Protein AF-A0A497GA91-F1 (afdb_monomer)

Foldseek 3Di:
DEDEEEEQPFQDCVRLVVLLCQLPPPVYDHAEYEYEFAPLVLSQVVSCVSCVVVVNNVHYYYYDYHADPDDGGDNDDRNRSCVNVDPDDPDD

Solvent-accessible surface area (backbone atoms only — not comparable to full-atom values): 5336 Å² total; per-residue (Å²): 86,84,43,69,50,78,41,62,39,31,71,60,66,62,52,53,49,51,51,49,47,42,69,68,36,89,69,42,43,56,67,33,38,37,13,30,61,24,52,9,65,59,27,28,50,50,53,48,51,51,31,46,78,70,73,41,70,85,44,51,68,42,60,55,54,32,68,54,100,69,82,80,50,62,90,60,73,48,75,50,56,65,68,77,76,58,88,72,71,85,81,124

Structure (mmCIF, N/CA/C/O backbone):
data_AF-A0A497GA91-F1
#
_entry.id   AF-A0A497GA91-F1
#
loop_
_atom_site.group_PDB
_atom_site.id
_atom_site.type_symbol
_atom_site.label_atom_id
_atom_site.label_alt_id
_atom_site.label_comp_id
_atom_site.label_asym_id
_atom_site.label_entity_id
_atom_site.label_seq_id
_atom_site.pdbx_PDB_ins_code
_atom_site.Cartn_x
_atom_site.Cartn_y
_atom_site.Cartn_z
_atom_site.occupancy
_atom_site.B_iso_or_equiv
_atom_site.auth_seq_id
_atom_site.auth_comp_id
_atom_site.auth_asym_id
_atom_site.auth_atom_id
_atom_site.pdbx_PDB_model_num
ATOM 1 N N . MET A 1 1 ? -15.389 8.323 7.009 1.00 95.56 1 MET A N 1
ATOM 2 C CA . MET A 1 1 ? -15.481 8.374 5.526 1.00 95.56 1 MET A CA 1
ATOM 3 C C . MET A 1 1 ? -14.783 7.151 4.953 1.00 95.56 1 MET A C 1
ATOM 5 O O . MET A 1 1 ? -13.730 6.806 5.467 1.00 95.56 1 MET A O 1
ATOM 9 N N . ARG A 1 2 ? -15.344 6.486 3.935 1.00 98.31 2 ARG A N 1
ATOM 10 C CA . ARG A 1 2 ? -14.721 5.296 3.322 1.00 98.31 2 ARG A CA 1
ATOM 11 C C . ARG A 1 2 ? -13.723 5.711 2.253 1.00 98.31 2 ARG A C 1
ATOM 13 O O . ARG A 1 2 ? -14.069 6.533 1.405 1.00 98.31 2 ARG A O 1
ATOM 20 N N . VAL A 1 3 ? -12.521 5.148 2.295 1.00 98.38 3 VAL A N 1
ATOM 21 C CA . VAL A 1 3 ? -11.434 5.488 1.370 1.00 98.38 3 VAL A CA 1
ATOM 22 C C . VAL A 1 3 ? -10.734 4.240 0.855 1.00 98.38 3 VA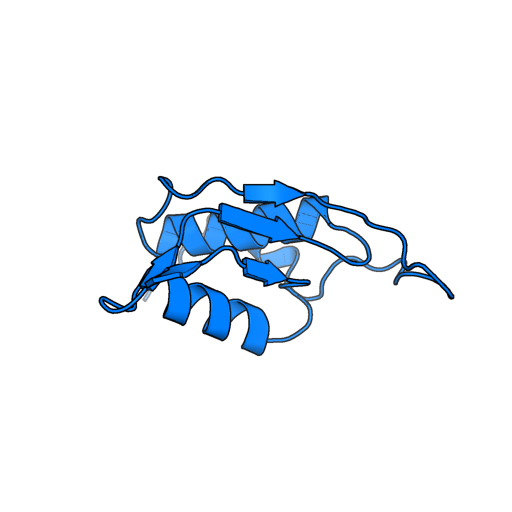L A C 1
ATOM 24 O O . VAL A 1 3 ? -10.502 3.290 1.600 1.00 98.38 3 VAL A O 1
ATOM 27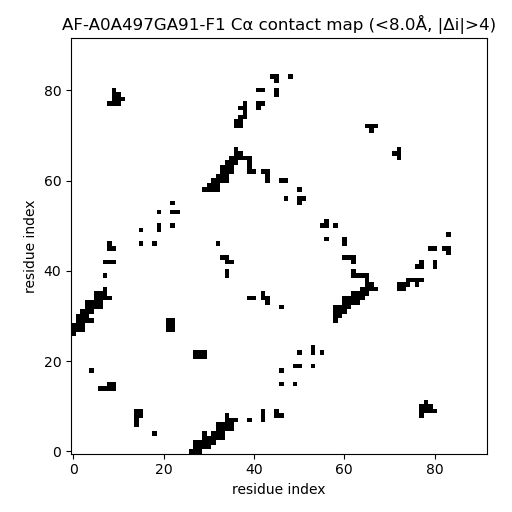 N N . ALA A 1 4 ? -10.384 4.261 -0.425 1.00 98.50 4 ALA A N 1
ATOM 28 C CA . ALA A 1 4 ? -9.387 3.370 -0.999 1.00 98.50 4 ALA A CA 1
ATOM 29 C C . ALA A 1 4 ? -8.160 4.210 -1.358 1.00 98.50 4 ALA A C 1
ATOM 31 O O . ALA A 1 4 ? -8.312 5.355 -1.788 1.00 98.50 4 ALA A O 1
ATOM 32 N N . VAL A 1 5 ? -6.969 3.654 -1.158 1.00 98.69 5 VAL A N 1
ATOM 33 C CA . VAL A 1 5 ? -5.699 4.326 -1.464 1.00 98.69 5 VAL A CA 1
ATOM 34 C C . VAL A 1 5 ? -5.060 3.641 -2.664 1.00 98.69 5 VAL A C 1
ATOM 36 O O . VAL A 1 5 ? -4.815 2.440 -2.616 1.00 98.69 5 VAL A O 1
ATOM 39 N N . ASP A 1 6 ? -4.789 4.403 -3.718 1.00 98.62 6 ASP A N 1
ATOM 40 C CA . ASP A 1 6 ? -3.984 3.979 -4.865 1.00 98.62 6 ASP A CA 1
ATOM 41 C C . ASP A 1 6 ? -2.633 4.696 -4.780 1.00 98.62 6 ASP A C 1
ATOM 43 O O . ASP A 1 6 ? -2.609 5.919 -4.652 1.00 98.62 6 ASP A O 1
ATOM 47 N N . THR A 1 7 ? -1.532 3.946 -4.741 1.00 98.38 7 THR A N 1
ATOM 48 C CA . THR A 1 7 ? -0.210 4.481 -4.362 1.00 98.38 7 THR A CA 1
ATOM 49 C C . THR A 1 7 ? 0.934 3.773 -5.084 1.00 98.38 7 THR A C 1
ATOM 51 O O . THR A 1 7 ? 0.862 2.579 -5.385 1.00 98.38 7 THR A O 1
ATOM 54 N N . ASP A 1 8 ? 2.032 4.477 -5.325 1.00 97.44 8 ASP A N 1
ATOM 55 C CA . ASP A 1 8 ? 3.308 3.913 -5.746 1.00 97.44 8 ASP A CA 1
ATOM 56 C C . ASP A 1 8 ? 4.324 3.827 -4.596 1.00 97.44 8 ASP A C 1
ATOM 58 O O . ASP A 1 8 ? 5.526 3.918 -4.817 1.00 97.44 8 ASP A O 1
ATOM 62 N N . ILE A 1 9 ? 3.859 3.480 -3.390 1.00 98.19 9 ILE A N 1
ATOM 63 C CA . ILE A 1 9 ? 4.693 3.277 -2.196 1.00 98.19 9 ILE A CA 1
ATOM 64 C C . ILE A 1 9 ? 6.022 2.559 -2.468 1.00 98.19 9 ILE A C 1
ATOM 66 O O . ILE A 1 9 ? 6.074 1.489 -3.088 1.00 98.19 9 ILE A O 1
ATOM 70 N N . GLY A 1 10 ? 7.105 3.108 -1.918 1.00 96.56 10 GLY A N 1
ATOM 71 C CA . GLY A 1 10 ? 8.397 2.429 -1.841 1.00 96.56 10 GLY A CA 1
ATOM 72 C C . GLY A 1 10 ? 9.577 3.157 -2.477 1.00 96.56 10 GLY A C 1
ATOM 73 O O . GLY A 1 10 ? 10.675 2.609 -2.413 1.00 96.56 10 GLY A O 1
ATOM 74 N N . ASP A 1 11 ? 9.387 4.332 -3.080 1.00 94.31 11 ASP A N 1
ATOM 75 C CA . ASP A 1 11 ? 10.491 5.179 -3.558 1.00 94.31 11 ASP A CA 1
ATOM 76 C C . ASP A 1 11 ? 10.818 6.314 -2.579 1.00 94.31 11 ASP A C 1
ATOM 78 O O . ASP A 1 11 ? 11.988 6.551 -2.279 1.00 94.31 11 ASP A O 1
ATOM 82 N N . ASP A 1 12 ? 9.800 6.946 -2.011 1.00 94.44 12 ASP A N 1
ATOM 83 C CA . ASP A 1 12 ? 9.885 7.940 -0.948 1.00 94.44 12 ASP A CA 1
ATOM 84 C C . ASP A 1 12 ? 8.941 7.588 0.215 1.00 94.44 12 ASP A C 1
ATOM 86 O O . ASP A 1 12 ? 8.253 6.560 0.240 1.00 94.44 12 ASP A O 1
ATOM 90 N N . ILE A 1 13 ? 9.035 8.383 1.282 1.00 95.69 13 ILE A N 1
ATOM 91 C CA . ILE A 1 13 ? 8.410 8.081 2.572 1.00 95.69 13 ILE A CA 1
ATOM 92 C C . ILE A 1 13 ? 6.941 8.513 2.644 1.00 95.69 13 ILE A C 1
ATOM 94 O O . ILE A 1 13 ? 6.199 8.007 3.488 1.00 95.69 13 ILE A O 1
ATOM 98 N N . ASP A 1 14 ? 6.509 9.458 1.817 1.00 98.00 14 ASP A N 1
ATOM 99 C CA . ASP A 1 14 ? 5.208 10.111 1.939 1.00 98.00 14 ASP A CA 1
ATOM 100 C C . ASP A 1 14 ? 4.039 9.180 1.626 1.00 98.00 14 ASP A C 1
ATOM 102 O O . ASP A 1 14 ? 3.059 9.213 2.368 1.00 98.00 14 ASP A O 1
ATOM 106 N N . ASP A 1 15 ? 4.164 8.263 0.668 1.00 98.12 15 ASP A N 1
ATOM 107 C CA . ASP A 1 15 ? 3.167 7.206 0.453 1.00 98.12 15 ASP A CA 1
ATOM 108 C C . ASP A 1 15 ? 2.987 6.304 1.682 1.00 98.12 15 ASP A C 1
ATOM 110 O O . ASP A 1 15 ? 1.869 5.964 2.080 1.00 98.12 15 ASP A O 1
ATOM 114 N N . ALA A 1 16 ? 4.098 5.918 2.318 1.00 98.06 16 ALA A N 1
ATOM 115 C CA . ALA A 1 16 ? 4.064 5.094 3.521 1.00 98.06 16 ALA A CA 1
ATOM 116 C C . ALA A 1 16 ? 3.420 5.856 4.688 1.00 98.06 16 ALA A C 1
ATOM 118 O O . ALA A 1 16 ? 2.619 5.288 5.436 1.00 98.06 16 ALA A O 1
ATOM 119 N N . LEU A 1 17 ? 3.723 7.150 4.822 1.00 98.50 17 LEU A N 1
ATOM 1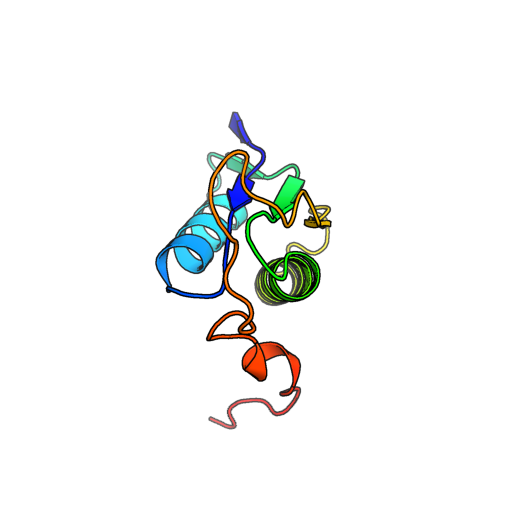20 C CA . LEU A 1 17 ? 3.112 8.019 5.822 1.00 98.50 17 LEU A CA 1
ATOM 121 C C . LEU A 1 17 ? 1.613 8.220 5.560 1.00 98.50 17 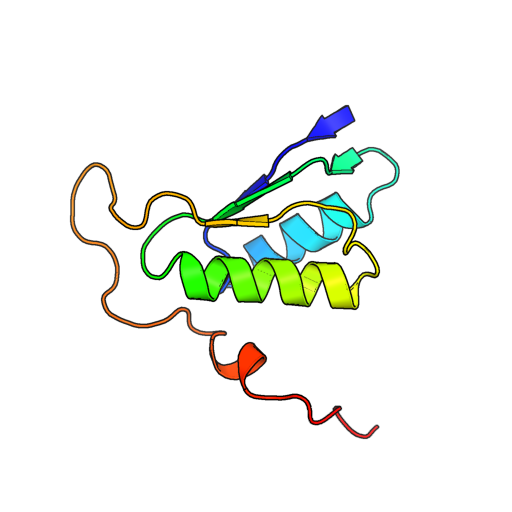LEU A C 1
ATOM 123 O O . LEU A 1 17 ? 0.816 8.120 6.493 1.00 98.50 17 LEU A O 1
ATOM 127 N N . ALA A 1 18 ? 1.217 8.459 4.310 1.00 98.50 18 ALA A N 1
ATOM 128 C CA . ALA A 1 18 ? -0.174 8.630 3.908 1.00 98.50 18 ALA A CA 1
ATOM 129 C C . ALA A 1 18 ? -0.989 7.356 4.160 1.00 98.50 18 ALA A C 1
ATOM 131 O O . ALA A 1 18 ? -2.080 7.422 4.734 1.00 98.50 18 ALA A O 1
ATOM 132 N N . LEU A 1 19 ? -0.441 6.189 3.811 1.00 98.69 19 LEU A N 1
ATOM 133 C CA . LEU A 1 19 ? -1.077 4.904 4.080 1.00 98.69 19 LEU A CA 1
ATOM 134 C C . LEU A 1 19 ? -1.202 4.637 5.587 1.00 98.69 19 LEU A C 1
ATOM 136 O O . LEU A 1 19 ? -2.267 4.221 6.043 1.00 98.69 19 LEU A O 1
ATOM 140 N N . ALA A 1 20 ? -0.162 4.915 6.378 1.00 98.56 20 ALA A N 1
ATOM 141 C CA . ALA A 1 20 ? -0.221 4.765 7.831 1.00 98.56 20 ALA A CA 1
ATOM 142 C C . ALA A 1 20 ? -1.264 5.700 8.466 1.00 98.56 20 ALA A C 1
ATOM 144 O O . ALA A 1 20 ? -2.041 5.268 9.320 1.00 98.56 20 ALA A O 1
ATOM 145 N N . LEU A 1 21 ? -1.335 6.954 8.011 1.00 98.56 21 LEU A N 1
ATOM 146 C CA . LEU A 1 21 ? -2.351 7.909 8.447 1.00 98.56 21 LEU A CA 1
ATOM 147 C C . LEU A 1 21 ? -3.760 7.410 8.108 1.00 98.56 21 LEU A C 1
ATOM 149 O O . LEU A 1 21 ? -4.630 7.407 8.976 1.00 98.56 21 LEU A O 1
ATOM 153 N N . ALA A 1 22 ? -3.988 6.947 6.876 1.00 98.62 22 ALA A N 1
ATOM 154 C CA . ALA A 1 22 ? -5.280 6.409 6.457 1.00 98.62 22 ALA A CA 1
ATOM 155 C C . ALA A 1 22 ? -5.680 5.151 7.246 1.00 98.62 22 ALA A C 1
ATOM 157 O O . ALA A 1 22 ? -6.855 4.962 7.553 1.00 98.62 22 ALA A O 1
ATOM 158 N N . ALA A 1 23 ? -4.710 4.302 7.594 1.00 98.56 23 ALA A N 1
ATOM 159 C CA . ALA A 1 23 ? -4.934 3.065 8.334 1.00 98.56 23 ALA A CA 1
ATOM 160 C C . ALA A 1 23 ? -5.238 3.283 9.828 1.00 98.56 23 ALA A C 1
ATOM 162 O O . ALA A 1 23 ? -5.943 2.462 10.421 1.00 98.56 23 ALA A O 1
ATOM 163 N N . LEU A 1 24 ? -4.704 4.354 10.428 1.00 98.25 24 LEU A N 1
ATOM 164 C CA . LEU A 1 24 ? -4.810 4.641 11.865 1.00 98.25 24 LEU A CA 1
ATOM 165 C C . LEU A 1 24 ? -5.774 5.784 12.208 1.00 98.25 24 LEU A C 1
ATOM 167 O O . LEU A 1 24 ? -6.127 5.949 13.376 1.00 98.25 24 LEU A O 1
ATOM 171 N N . SER A 1 25 ? -6.190 6.590 11.230 1.00 98.19 25 SER A N 1
ATOM 172 C CA . SER A 1 25 ? -7.113 7.697 11.471 1.00 98.19 25 SER A CA 1
ATOM 173 C C . SER A 1 25 ? -8.510 7.179 11.835 1.00 98.19 25 SER A C 1
ATOM 175 O O . SER A 1 25 ? -9.105 6.448 11.044 1.00 98.19 25 SER A O 1
ATOM 177 N N . PRO A 1 26 ? -9.097 7.597 12.973 1.00 96.88 26 PRO A N 1
ATOM 178 C CA . PRO A 1 26 ? -10.460 7.209 13.342 1.00 96.88 26 PRO A CA 1
ATOM 179 C C . PRO A 1 26 ? -11.532 7.850 12.442 1.00 96.88 26 PRO A C 1
ATOM 181 O O . PRO A 1 26 ? -12.688 7.432 12.458 1.00 96.88 26 PRO A O 1
ATOM 184 N N . GLU A 1 27 ? -11.174 8.869 11.657 1.00 98.25 27 GLU A N 1
ATOM 185 C CA . GLU A 1 27 ? -12.088 9.556 10.737 1.00 98.25 27 GLU A CA 1
ATOM 186 C C . GLU A 1 27 ? -12.241 8.809 9.399 1.00 98.25 27 GLU A C 1
ATOM 188 O O . GLU A 1 27 ? -13.200 9.036 8.642 1.00 98.25 27 GLU A O 1
ATOM 193 N N . LEU A 1 28 ? -11.307 7.898 9.105 1.00 98.44 28 LEU A N 1
ATOM 194 C CA . LEU A 1 28 ? -11.213 7.169 7.849 1.00 98.44 28 LEU A CA 1
ATOM 195 C C . LEU A 1 28 ? -11.447 5.672 8.056 1.00 98.44 28 LEU A C 1
ATOM 197 O O . LEU A 1 28 ? -10.899 5.032 8.943 1.00 98.44 28 LEU A O 1
ATOM 201 N N . GLU A 1 29 ? -12.252 5.098 7.173 1.00 98.44 29 GLU A N 1
ATOM 202 C CA . GLU A 1 29 ? -12.386 3.657 7.011 1.00 98.44 29 GLU A CA 1
ATOM 203 C C . GLU A 1 29 ? -11.619 3.290 5.740 1.00 98.44 29 GLU A C 1
ATOM 205 O O . GLU A 1 29 ? -12.122 3.467 4.628 1.00 98.44 29 GLU A O 1
ATOM 210 N N . LEU A 1 30 ? -10.371 2.845 5.901 1.00 98.75 30 LEU A N 1
ATOM 211 C CA . LEU A 1 30 ? -9.564 2.326 4.800 1.00 98.75 30 LEU A CA 1
ATOM 212 C C . LEU A 1 30 ? -10.111 0.960 4.371 1.00 98.75 30 LEU A C 1
ATOM 214 O O . LEU A 1 30 ? -10.017 -0.003 5.130 1.00 98.75 30 LEU A O 1
ATOM 218 N N . VAL A 1 31 ? -10.683 0.885 3.167 1.00 98.75 31 VAL A N 1
ATOM 219 C CA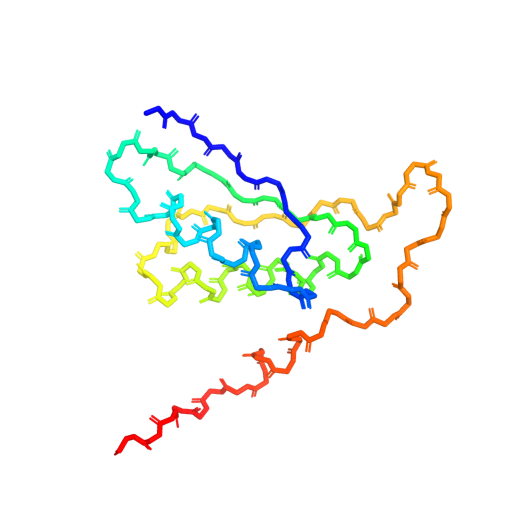 . VAL A 1 31 ? -11.381 -0.317 2.671 1.00 98.75 31 VAL A CA 1
ATOM 220 C C . VAL A 1 31 ? -10.581 -1.129 1.660 1.00 98.75 31 VAL A C 1
ATOM 222 O O . VAL A 1 31 ? -10.921 -2.283 1.416 1.00 98.75 31 VAL A O 1
ATOM 225 N N . ALA A 1 32 ? -9.556 -0.537 1.045 1.00 98.81 32 ALA A N 1
ATOM 226 C CA . ALA A 1 32 ? -8.673 -1.207 0.095 1.00 98.81 32 ALA A CA 1
ATOM 227 C C . ALA A 1 32 ? -7.402 -0.388 -0.158 1.00 98.81 32 ALA A C 1
ATOM 229 O O . ALA A 1 32 ? -7.413 0.842 -0.039 1.00 98.81 32 ALA A O 1
ATOM 230 N N . VAL A 1 33 ? -6.344 -1.075 -0.585 1.00 98.88 33 VAL A N 1
ATOM 231 C CA . VAL A 1 33 ? -5.140 -0.464 -1.154 1.00 98.88 33 VAL A CA 1
ATOM 232 C C . VAL A 1 33 ? -4.849 -1.078 -2.518 1.00 98.88 33 VAL A C 1
ATOM 234 O O . VAL A 1 33 ? -4.861 -2.301 -2.676 1.00 98.88 33 VAL A O 1
ATOM 237 N N . THR A 1 34 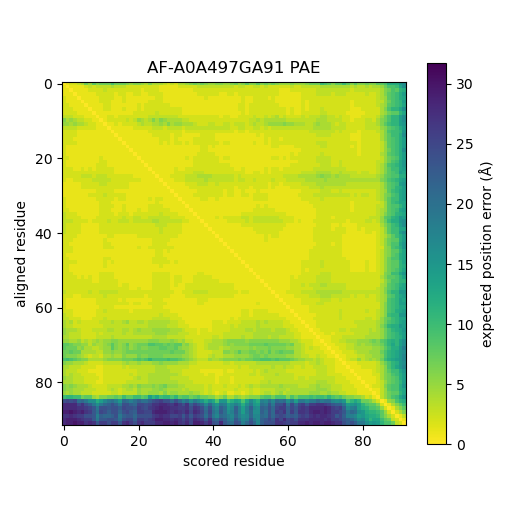? -4.547 -0.242 -3.502 1.00 98.81 34 THR A N 1
ATOM 238 C CA . THR A 1 34 ? -4.014 -0.658 -4.797 1.00 98.81 34 THR A CA 1
ATOM 239 C C . THR A 1 34 ? -2.645 -0.039 -5.036 1.00 98.81 34 THR A C 1
ATOM 241 O O . THR A 1 34 ? -2.334 1.020 -4.492 1.00 98.81 34 THR A O 1
ATOM 244 N N . THR A 1 35 ? -1.795 -0.726 -5.802 1.00 98.69 35 THR A N 1
ATOM 245 C CA . THR A 1 35 ? -0.471 -0.199 -6.159 1.00 98.69 35 THR A CA 1
ATOM 246 C C . THR A 1 35 ? -0.281 -0.010 -7.651 1.00 98.69 35 THR A C 1
ATOM 248 O O . THR A 1 35 ? -0.730 -0.829 -8.453 1.00 98.69 35 THR A O 1
ATOM 251 N N . VAL A 1 36 ? 0.433 1.044 -8.033 1.00 97.88 36 VAL A N 1
ATOM 252 C CA . VAL A 1 36 ? 0.661 1.422 -9.436 1.00 97.88 36 VAL A CA 1
ATOM 253 C C . VAL A 1 36 ? 2.134 1.743 -9.707 1.00 97.88 36 VAL A C 1
ATOM 255 O O . VAL A 1 36 ? 2.944 1.791 -8.787 1.00 97.88 36 VAL A O 1
ATOM 258 N N . TYR A 1 37 ? 2.474 1.896 -10.992 1.00 96.88 37 TYR A N 1
ATOM 259 C CA . TYR A 1 37 ? 3.753 2.414 -11.496 1.00 96.88 37 TYR A CA 1
ATOM 260 C C . TYR A 1 37 ? 5.009 1.557 -11.210 1.00 96.88 37 TYR A C 1
ATOM 262 O O . TYR A 1 37 ? 5.553 1.514 -10.107 1.00 96.88 37 TYR A O 1
ATOM 270 N N . GLY A 1 38 ? 5.537 0.894 -12.245 1.00 96.62 38 GLY A N 1
ATOM 271 C CA . GLY A 1 38 ? 6.738 0.054 -12.141 1.00 96.62 38 GLY A CA 1
ATOM 272 C C . GLY A 1 38 ? 6.456 -1.310 -11.515 1.00 96.62 38 GLY A C 1
ATOM 273 O O . GLY A 1 38 ? 5.491 -1.983 -11.886 1.00 96.62 38 GLY A O 1
ATOM 274 N N . ASP A 1 39 ? 7.303 -1.752 -10.584 1.00 97.62 39 ASP A N 1
ATOM 275 C CA . ASP A 1 39 ? 7.166 -3.054 -9.918 1.00 97.62 39 ASP A CA 1
ATOM 276 C C . ASP A 1 39 ? 6.045 -3.057 -8.859 1.00 97.62 39 ASP A C 1
ATOM 278 O O . ASP A 1 39 ? 6.256 -3.142 -7.646 1.00 97.62 39 ASP A O 1
ATOM 282 N N . VAL A 1 40 ? 4.808 -3.011 -9.349 1.00 98.00 40 VAL A N 1
ATOM 283 C CA . VAL A 1 40 ? 3.577 -3.013 -8.546 1.00 98.00 40 VAL A CA 1
ATOM 284 C C . VAL A 1 40 ? 3.462 -4.209 -7.609 1.00 98.00 40 VAL A C 1
ATOM 286 O O . VAL A 1 40 ? 2.823 -4.105 -6.563 1.00 98.00 40 VAL A O 1
ATOM 289 N N . ARG A 1 41 ? 4.088 -5.349 -7.935 1.00 98.12 41 ARG A N 1
ATOM 290 C CA . ARG A 1 41 ? 4.055 -6.542 -7.078 1.00 98.12 41 ARG A CA 1
ATOM 291 C C . ARG A 1 41 ? 4.905 -6.337 -5.834 1.00 98.12 41 ARG A C 1
ATOM 293 O O . ARG A 1 41 ? 4.465 -6.696 -4.743 1.00 98.12 41 ARG 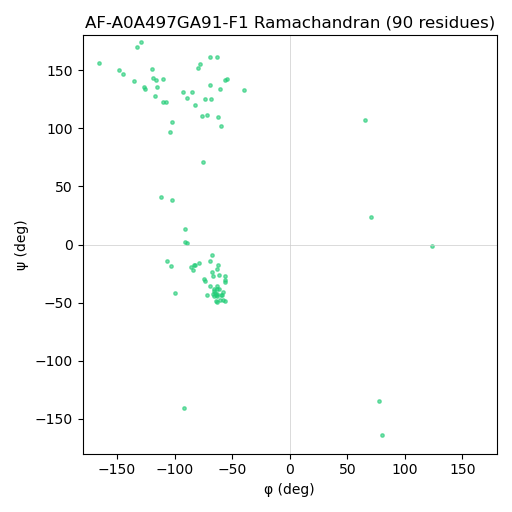A O 1
ATOM 300 N N . THR A 1 42 ? 6.096 -5.767 -5.983 1.00 98.00 42 THR A N 1
ATOM 301 C CA . THR A 1 42 ? 6.944 -5.409 -4.841 1.00 98.00 42 THR A CA 1
ATOM 302 C C . THR A 1 42 ? 6.303 -4.298 -4.018 1.00 98.00 42 THR A C 1
ATOM 304 O O . THR A 1 42 ? 6.210 -4.439 -2.799 1.00 98.00 42 THR A O 1
ATOM 307 N N . ARG A 1 43 ? 5.737 -3.268 -4.661 1.00 98.38 43 ARG A N 1
ATOM 308 C CA . ARG A 1 43 ? 4.988 -2.212 -3.956 1.00 98.38 43 ARG A CA 1
ATOM 309 C C . ARG A 1 43 ? 3.800 -2.763 -3.161 1.00 98.38 43 ARG A C 1
ATOM 311 O O . ARG A 1 43 ? 3.632 -2.424 -1.995 1.00 98.38 43 ARG A O 1
ATOM 318 N N . ALA A 1 44 ? 3.023 -3.690 -3.729 1.00 98.69 44 ALA A N 1
ATOM 319 C CA . ALA A 1 44 ? 1.901 -4.323 -3.025 1.00 98.69 44 ALA A CA 1
ATOM 320 C C . ALA A 1 44 ? 2.365 -5.105 -1.786 1.00 98.69 44 ALA A C 1
ATOM 322 O O . ALA A 1 44 ? 1.717 -5.067 -0.742 1.00 98.69 44 ALA A O 1
ATOM 323 N N . LYS A 1 45 ? 3.516 -5.787 -1.868 1.00 98.50 45 LYS A N 1
ATOM 324 C CA . LYS A 1 45 ? 4.119 -6.458 -0.707 1.00 98.50 45 LYS A CA 1
ATOM 325 C C . LYS A 1 45 ? 4.569 -5.458 0.360 1.00 98.50 45 LYS A C 1
ATOM 327 O O . LYS A 1 45 ? 4.402 -5.750 1.541 1.00 98.50 45 LYS A O 1
ATOM 332 N N . LEU A 1 46 ? 5.116 -4.303 -0.032 1.00 98.38 46 LEU A N 1
ATOM 333 C CA . LEU A 1 46 ? 5.495 -3.231 0.898 1.00 98.38 46 LEU A CA 1
ATOM 334 C C . LEU A 1 46 ? 4.265 -2.660 1.614 1.00 98.38 46 LEU A C 1
ATOM 336 O O . LEU A 1 46 ? 4.254 -2.624 2.844 1.00 98.38 46 LEU A O 1
ATOM 340 N N . ALA A 1 47 ? 3.206 -2.321 0.873 1.00 98.69 47 ALA A N 1
ATOM 341 C CA . ALA A 1 47 ? 1.933 -1.872 1.440 1.00 98.69 47 ALA A CA 1
ATOM 342 C C . ALA A 1 47 ? 1.348 -2.902 2.422 1.00 98.69 47 ALA A C 1
ATOM 344 O O . ALA A 1 47 ? 1.020 -2.565 3.558 1.00 98.69 47 ALA A O 1
ATOM 345 N N . ALA A 1 48 ? 1.281 -4.177 2.024 1.00 98.62 48 ALA A N 1
ATOM 346 C CA . ALA A 1 48 ? 0.774 -5.250 2.879 1.00 98.62 48 ALA A CA 1
ATOM 347 C C . ALA A 1 48 ? 1.635 -5.458 4.136 1.00 98.62 48 ALA A C 1
ATOM 349 O O . ALA A 1 48 ? 1.106 -5.694 5.221 1.00 98.62 48 ALA A O 1
ATOM 350 N N . ARG A 1 49 ? 2.964 -5.349 4.018 1.00 97.88 49 ARG A N 1
ATOM 351 C CA . ARG A 1 49 ? 3.878 -5.435 5.164 1.00 97.88 49 ARG A CA 1
ATOM 352 C C . ARG A 1 49 ? 3.676 -4.273 6.135 1.00 97.88 49 ARG A C 1
ATOM 354 O O . ARG A 1 49 ? 3.680 -4.512 7.341 1.00 97.88 49 ARG A O 1
ATOM 361 N N . LEU A 1 50 ? 3.489 -3.053 5.629 1.00 98.12 50 LEU A N 1
ATOM 362 C CA . LEU A 1 50 ? 3.186 -1.890 6.460 1.00 98.12 50 LEU A CA 1
ATOM 363 C C . LEU A 1 50 ? 1.847 -2.071 7.182 1.00 98.12 50 LEU A C 1
ATOM 365 O O . LEU A 1 50 ? 1.800 -1.956 8.402 1.00 98.12 50 LEU A O 1
ATOM 369 N N . LEU A 1 51 ? 0.784 -2.444 6.465 1.00 98.69 51 LEU A N 1
ATOM 370 C CA . LEU A 1 51 ? -0.526 -2.715 7.065 1.00 98.69 51 LEU A CA 1
ATOM 371 C C . LEU A 1 51 ? -0.455 -3.809 8.136 1.00 98.69 51 LEU A C 1
ATOM 373 O O . LEU A 1 51 ? -1.022 -3.639 9.212 1.00 98.69 51 LEU A O 1
ATOM 377 N N . ARG A 1 52 ? 0.310 -4.883 7.903 1.00 98.38 52 ARG A N 1
ATOM 378 C CA . ARG A 1 52 ? 0.587 -5.901 8.927 1.00 98.38 52 ARG A CA 1
ATOM 379 C C . ARG A 1 52 ? 1.253 -5.312 10.165 1.00 98.38 52 ARG A C 1
ATOM 381 O O . ARG A 1 52 ? 0.825 -5.610 11.275 1.00 98.38 52 ARG A O 1
ATOM 388 N N . ALA A 1 53 ? 2.285 -4.487 9.996 1.00 97.62 53 ALA A N 1
ATOM 389 C CA . ALA A 1 53 ? 2.972 -3.852 11.121 1.00 97.62 53 ALA A CA 1
ATOM 390 C C . ALA A 1 53 ? 2.041 -2.935 11.938 1.00 97.62 53 ALA A C 1
ATOM 392 O O . ALA A 1 53 ? 2.254 -2.755 13.134 1.00 97.62 53 ALA A O 1
ATOM 393 N N . LEU A 1 54 ? 0.991 -2.403 11.306 1.00 98.06 54 LEU A N 1
ATOM 394 C CA . LEU A 1 54 ? -0.046 -1.580 11.931 1.00 98.06 54 LEU A CA 1
ATOM 395 C C . LEU A 1 54 ? -1.254 -2.387 12.446 1.00 98.06 54 LEU A C 1
ATOM 397 O O . LEU A 1 54 ? -2.213 -1.793 12.931 1.00 98.06 54 LEU A O 1
ATOM 401 N N . GLY A 1 55 ? -1.242 -3.721 12.335 1.00 98.25 55 GLY A N 1
ATOM 402 C CA . GLY A 1 55 ? -2.357 -4.580 12.751 1.00 98.25 55 GLY A CA 1
ATOM 403 C C . GLY A 1 55 ? -3.603 -4.481 11.860 1.00 98.25 55 GLY A C 1
ATOM 404 O O . GLY A 1 55 ? -4.703 -4.776 12.319 1.00 98.25 55 GLY A O 1
ATOM 405 N N . ARG A 1 56 ? -3.446 -4.056 10.600 1.00 98.38 56 ARG A N 1
ATOM 406 C CA . ARG A 1 56 ? -4.523 -3.822 9.621 1.00 98.38 56 ARG A CA 1
ATOM 407 C C . ARG A 1 56 ? -4.512 -4.812 8.454 1.00 98.38 56 ARG A C 1
ATOM 409 O O . ARG A 1 56 ? -4.710 -4.452 7.296 1.00 98.38 56 ARG A O 1
ATOM 416 N N . GLU A 1 57 ? -4.258 -6.082 8.755 1.00 98.19 57 GLU A N 1
ATOM 417 C CA . GLU A 1 57 ? -4.266 -7.176 7.767 1.00 98.19 57 GLU A CA 1
ATOM 418 C C . GLU A 1 57 ? -5.669 -7.466 7.201 1.00 98.19 57 GLU A C 1
ATOM 420 O O . GLU A 1 57 ? -5.803 -8.216 6.237 1.00 98.19 57 GLU A O 1
ATOM 425 N N . ASP A 1 58 ? -6.708 -6.858 7.782 1.00 98.31 58 ASP A N 1
ATOM 426 C CA . ASP A 1 58 ? -8.086 -6.863 7.288 1.00 98.31 58 ASP A CA 1
ATOM 427 C C . ASP A 1 58 ? -8.259 -6.092 5.970 1.00 98.31 58 ASP A C 1
ATOM 429 O O . ASP A 1 58 ? -9.197 -6.367 5.219 1.00 98.31 58 ASP A O 1
ATOM 433 N N . VAL A 1 59 ? -7.367 -5.142 5.671 1.00 98.81 59 VAL A N 1
ATOM 434 C CA . VAL A 1 59 ? -7.458 -4.312 4.467 1.00 98.81 59 VAL A CA 1
ATOM 435 C C . VAL A 1 59 ? -6.876 -5.067 3.265 1.00 98.81 59 VAL A C 1
ATOM 437 O O . VAL A 1 59 ? -5.684 -5.388 3.258 1.00 98.81 59 VAL A O 1
ATOM 440 N N . PRO A 1 60 ? -7.665 -5.328 2.205 1.00 98.75 60 PRO A N 1
ATOM 441 C CA . PRO A 1 60 ? -7.161 -6.002 1.017 1.00 98.75 60 PRO A CA 1
ATOM 442 C C . PRO A 1 60 ? -6.179 -5.110 0.249 1.00 98.75 60 PRO A C 1
ATOM 444 O O . PRO A 1 60 ? -6.437 -3.925 0.025 1.00 98.75 60 PRO A O 1
AT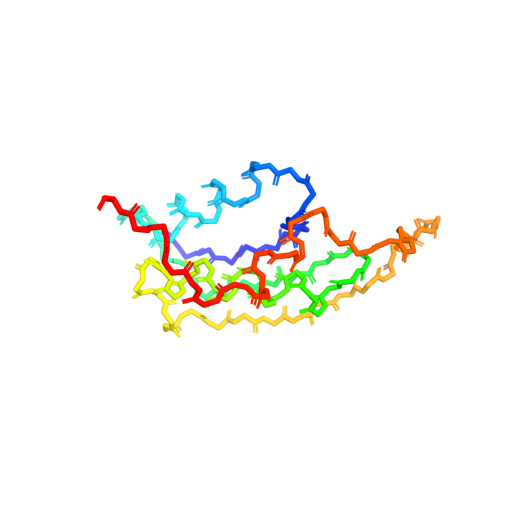OM 447 N N . VAL A 1 61 ? -5.080 -5.712 -0.213 1.00 98.88 61 VAL A N 1
ATOM 448 C CA . VAL A 1 61 ? -4.075 -5.063 -1.066 1.00 98.88 61 VAL A CA 1
ATOM 449 C C . VAL A 1 61 ? -4.019 -5.764 -2.419 1.00 98.88 61 VAL A C 1
ATOM 451 O O . VAL A 1 61 ? -3.834 -6.982 -2.474 1.00 98.88 61 VAL A O 1
ATOM 454 N N . ALA A 1 62 ? -4.140 -5.012 -3.512 1.00 98.69 62 ALA A N 1
ATOM 455 C CA . ALA A 1 62 ? -4.052 -5.548 -4.868 1.00 98.69 62 ALA A CA 1
ATOM 456 C C . ALA A 1 62 ? -3.020 -4.793 -5.717 1.00 98.69 62 ALA A C 1
ATOM 458 O O . ALA A 1 62 ? -2.973 -3.568 -5.735 1.00 98.69 62 ALA A O 1
ATOM 459 N N . ALA A 1 63 ? -2.202 -5.532 -6.467 1.00 98.69 63 ALA A N 1
ATOM 460 C CA . ALA A 1 63 ? -1.322 -4.924 -7.458 1.00 98.69 63 ALA A CA 1
ATOM 461 C C . ALA A 1 63 ? -2.145 -4.461 -8.668 1.00 98.69 63 ALA A C 1
ATOM 463 O O . ALA A 1 63 ? -2.877 -5.255 -9.261 1.00 98.69 63 ALA A O 1
ATOM 464 N N . GLY A 1 64 ? -2.012 -3.187 -9.019 1.00 98.19 64 GLY A N 1
ATOM 465 C CA . GLY A 1 64 ? -2.640 -2.558 -10.172 1.00 98.19 64 GLY A CA 1
ATOM 466 C C . GLY A 1 64 ? -1.750 -2.603 -11.412 1.00 98.19 64 GLY A C 1
ATOM 467 O O . GLY A 1 64 ? -1.096 -3.606 -11.713 1.00 98.19 64 GLY A O 1
ATOM 468 N N . THR A 1 65 ? -1.746 -1.510 -12.174 1.00 96.94 65 THR A N 1
ATOM 469 C CA . THR A 1 65 ? -1.060 -1.451 -13.471 1.00 96.94 65 THR A CA 1
ATOM 470 C C . THR A 1 65 ? 0.390 -0.991 -13.321 1.00 96.94 65 THR A C 1
ATOM 472 O O . THR A 1 65 ? 0.666 0.081 -12.790 1.00 96.94 65 THR A O 1
ATOM 475 N N . ALA A 1 66 ? 1.321 -1.787 -13.854 1.00 96.75 66 ALA A N 1
ATOM 476 C CA . ALA A 1 66 ? 2.751 -1.462 -13.885 1.00 96.75 66 ALA A CA 1
ATOM 477 C C . ALA A 1 66 ? 3.115 -0.373 -14.908 1.00 96.75 66 ALA A C 1
ATOM 479 O O . ALA A 1 66 ? 4.074 0.371 -14.718 1.00 96.75 66 ALA A O 1
ATOM 480 N N . LYS A 1 67 ? 2.375 -0.307 -16.020 1.00 96.44 67 LYS A N 1
ATOM 481 C CA . LYS A 1 67 ? 2.688 0.548 -17.169 1.00 96.44 67 LYS A CA 1
ATOM 482 C C . LYS A 1 67 ? 1.987 1.906 -17.062 1.00 96.44 67 LYS A C 1
ATOM 484 O O . LYS A 1 67 ? 0.772 1.920 -16.859 1.00 96.44 67 LYS A O 1
ATOM 489 N N . PRO A 1 68 ? 2.698 3.028 -17.251 1.00 95.38 68 PRO A N 1
ATOM 490 C CA . PRO A 1 68 ? 2.046 4.322 -17.376 1.00 95.38 68 PRO A CA 1
ATOM 491 C C . PRO A 1 68 ? 1.262 4.392 -18.696 1.00 95.38 68 PRO A C 1
ATOM 493 O O . PRO A 1 68 ? 1.510 3.628 -19.631 1.00 95.38 68 PRO A O 1
ATOM 496 N N . LEU A 1 69 ? 0.322 5.335 -18.789 1.00 96.62 69 LEU A N 1
ATOM 497 C CA . LEU A 1 69 ? -0.402 5.604 -20.040 1.00 96.62 69 LEU A CA 1
ATOM 498 C C . LEU A 1 69 ? 0.514 6.184 -21.131 1.00 96.62 69 LEU A C 1
ATOM 500 O O . LEU A 1 69 ? 0.244 6.013 -22.318 1.00 96.62 69 LEU A O 1
ATOM 504 N N . TYR A 1 70 ? 1.589 6.865 -20.730 1.00 96.25 70 TYR A N 1
ATOM 505 C CA . TYR A 1 70 ? 2.605 7.434 -21.607 1.00 96.25 70 TYR A CA 1
ATOM 506 C C . TYR A 1 70 ? 3.984 7.350 -20.942 1.00 96.25 70 TYR A C 1
ATOM 508 O O . TYR A 1 70 ? 4.089 7.486 -19.724 1.00 96.25 70 TYR A O 1
ATOM 516 N N . GLY A 1 71 ? 5.033 7.173 -21.745 1.00 93.88 71 GLY A N 1
ATOM 517 C CA . GLY A 1 71 ? 6.407 7.032 -21.264 1.00 93.88 71 GLY A CA 1
ATOM 518 C C . GLY A 1 71 ? 6.729 5.627 -20.753 1.00 93.88 71 GLY A C 1
ATOM 519 O O . GLY A 1 71 ? 6.021 4.661 -21.039 1.00 93.88 71 GLY A O 1
ATOM 520 N N . GLU A 1 72 ? 7.824 5.525 -20.006 1.00 92.69 72 GLU A N 1
ATOM 521 C CA . GLU A 1 72 ? 8.341 4.264 -19.478 1.00 92.69 72 GLU A CA 1
ATOM 522 C C . GLU A 1 72 ? 8.287 4.267 -17.952 1.00 92.69 72 GLU A C 1
ATOM 524 O O . GLU 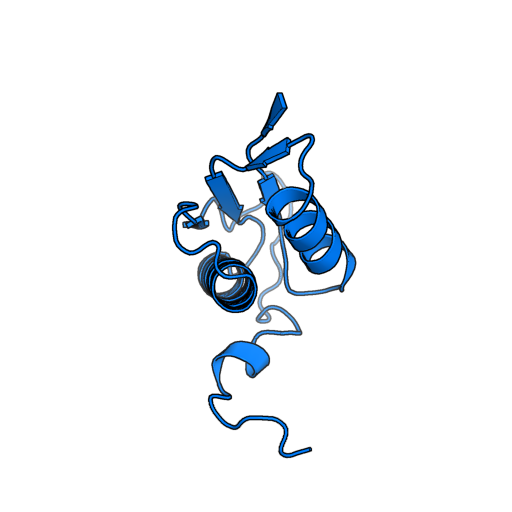A 1 72 ? 8.516 5.286 -17.301 1.00 92.69 72 GLU A O 1
ATOM 529 N N . ALA A 1 73 ? 7.955 3.111 -17.383 1.00 91.81 73 ALA A N 1
ATOM 530 C CA . ALA A 1 73 ? 8.095 2.884 -15.953 1.00 91.81 73 ALA A CA 1
ATOM 531 C C . ALA A 1 73 ? 9.567 2.599 -15.604 1.00 91.81 73 ALA A C 1
ATOM 533 O O . ALA A 1 73 ? 10.309 2.101 -16.452 1.00 91.81 73 ALA A O 1
ATOM 534 N N . PRO A 1 74 ? 9.991 2.853 -14.355 1.00 91.44 74 PRO A N 1
ATOM 535 C CA . PRO A 1 74 ? 11.337 2.524 -13.912 1.00 91.44 74 PRO A CA 1
ATOM 536 C C . PRO A 1 74 ? 11.596 1.014 -14.011 1.00 91.44 74 PRO A C 1
ATOM 538 O O . PRO A 1 74 ? 10.787 0.206 -13.558 1.00 91.44 74 PRO A O 1
ATOM 541 N N . GLU A 1 75 ? 12.755 0.639 -14.561 1.00 91.00 75 GLU A N 1
ATOM 542 C CA . GLU A 1 75 ? 13.207 -0.763 -14.628 1.00 91.00 75 GLU A CA 1
ATOM 543 C C . GLU A 1 75 ? 13.788 -1.268 -13.298 1.00 91.00 75 GLU A C 1
ATOM 545 O O . GLU A 1 75 ? 13.943 -2.471 -13.085 1.00 91.00 75 GLU A O 1
ATOM 550 N N . ARG A 1 76 ? 14.122 -0.346 -12.388 1.00 93.88 76 ARG A N 1
ATOM 551 C CA . ARG A 1 76 ? 14.639 -0.667 -11.056 1.00 93.88 76 ARG A CA 1
ATOM 552 C C . ARG A 1 76 ? 13.508 -1.060 -10.095 1.00 93.88 76 ARG A C 1
ATOM 554 O O . ARG A 1 76 ? 12.395 -0.547 -10.225 1.00 93.88 76 ARG A O 1
ATOM 561 N N . PRO A 1 77 ? 13.790 -1.891 -9.077 1.00 95.12 77 PRO A N 1
ATOM 562 C CA . PRO A 1 77 ? 12.850 -2.096 -7.982 1.00 95.12 77 PRO A CA 1
ATOM 563 C C . PRO A 1 77 ? 12.614 -0.790 -7.187 1.00 95.12 77 PRO A C 1
ATOM 565 O O . PRO A 1 77 ? 13.440 0.135 -7.260 1.00 95.12 77 PRO A O 1
ATOM 568 N N . PRO A 1 78 ? 11.517 -0.709 -6.404 1.00 96.38 78 PRO A N 1
ATOM 569 C CA . PRO A 1 78 ? 11.290 0.378 -5.453 1.00 96.38 78 PRO A CA 1
ATOM 570 C C . PRO A 1 78 ? 12.466 0.474 -4.478 1.00 96.38 78 PRO A C 1
ATOM 572 O O . PRO A 1 78 ? 12.987 -0.559 -4.054 1.00 96.38 78 PRO A O 1
ATOM 575 N N . LEU A 1 79 ? 12.882 1.685 -4.101 1.00 95.94 79 LEU A N 1
ATOM 576 C CA . LEU A 1 79 ? 14.057 1.890 -3.238 1.00 95.94 79 LEU A CA 1
ATOM 577 C C . LEU A 1 79 ? 13.973 1.142 -1.897 1.00 95.94 79 LEU A C 1
ATOM 579 O O . LEU A 1 79 ? 14.994 0.712 -1.362 1.00 95.94 79 LEU A O 1
ATOM 583 N N . TYR A 1 80 ? 12.767 0.939 -1.372 1.00 94.88 80 TYR A N 1
ATOM 584 C CA . TYR A 1 80 ? 12.531 0.229 -0.115 1.00 94.88 80 TYR A CA 1
ATOM 585 C C . TYR A 1 80 ? 12.309 -1.279 -0.279 1.00 94.88 80 TYR A C 1
ATOM 587 O O . TYR A 1 80 ? 11.895 -1.938 0.674 1.00 94.88 80 TYR A O 1
ATOM 595 N N . SER A 1 81 ? 12.597 -1.871 -1.445 1.00 94.50 81 SER A N 1
ATOM 596 C CA . SER A 1 81 ? 12.388 -3.307 -1.694 1.00 94.50 81 SER A CA 1
ATOM 597 C C . SER A 1 81 ? 13.106 -4.216 -0.688 1.00 94.50 81 SER A C 1
ATOM 599 O O . SER A 1 81 ? 12.572 -5.264 -0.324 1.00 94.50 81 SER A O 1
ATOM 601 N N . SER A 1 82 ? 14.268 -3.795 -0.176 1.00 92.56 82 SER A N 1
ATOM 602 C CA . SER A 1 82 ? 15.042 -4.523 0.842 1.00 92.56 82 SER A CA 1
ATOM 603 C C . SER A 1 82 ? 14.301 -4.682 2.175 1.00 92.56 82 SER A C 1
ATOM 605 O O . SER A 1 82 ? 14.564 -5.623 2.923 1.00 92.56 82 SER A O 1
ATOM 607 N N . ALA A 1 83 ? 13.297 -3.843 2.462 1.00 89.19 83 ALA A N 1
ATOM 608 C CA . ALA A 1 83 ? 12.449 -3.992 3.645 1.00 89.19 83 ALA A CA 1
ATOM 609 C C . ALA A 1 83 ? 11.648 -5.310 3.646 1.00 89.19 83 ALA A C 1
ATOM 611 O O . ALA A 1 83 ? 11.162 -5.734 4.698 1.00 89.19 83 ALA A O 1
ATOM 612 N N . LEU A 1 84 ? 11.509 -5.965 2.487 1.00 90.81 84 LEU A N 1
ATOM 613 C CA . LEU A 1 84 ? 10.876 -7.280 2.348 1.00 90.81 84 LEU A CA 1
ATOM 614 C C . LEU A 1 84 ? 11.824 -8.446 2.654 1.00 90.81 84 LEU A C 1
ATOM 616 O O . LEU A 1 84 ? 11.351 -9.554 2.900 1.00 90.81 84 LEU A O 1
ATOM 620 N N . GLU A 1 85 ? 13.135 -8.212 2.643 1.00 83.75 85 GLU A N 1
ATOM 621 C CA . GLU A 1 85 ? 14.164 -9.242 2.833 1.00 83.75 85 GLU A CA 1
ATOM 622 C C . GLU A 1 85 ? 14.456 -9.494 4.326 1.00 83.75 85 GLU A C 1
ATOM 624 O O . GLU A 1 85 ? 14.955 -10.554 4.701 1.00 83.75 85 GLU A O 1
ATOM 629 N N . GLY A 1 86 ? 14.099 -8.548 5.205 1.00 63.00 86 GLY A N 1
ATOM 630 C CA . GLY A 1 86 ? 14.410 -8.583 6.636 1.00 63.00 86 GLY A CA 1
ATOM 631 C C . GLY A 1 86 ? 13.244 -8.997 7.542 1.00 63.00 86 GLY A C 1
ATOM 632 O O . GLY A 1 86 ? 12.355 -8.201 7.846 1.00 63.00 86 GLY A O 1
ATOM 633 N N . GLY A 1 87 ? 13.289 -10.227 8.061 1.00 54.19 87 GLY A N 1
ATOM 634 C CA . GLY A 1 87 ? 12.583 -10.650 9.284 1.00 54.19 87 GLY A CA 1
ATOM 635 C C . GLY A 1 87 ? 13.400 -10.445 10.571 1.00 54.19 87 GLY A C 1
ATOM 636 O O . GLY A 1 87 ? 12.935 -10.792 11.652 1.00 54.19 87 GLY A O 1
ATOM 637 N N . GLY A 1 88 ? 14.618 -9.904 10.467 1.00 45.28 88 GLY A N 1
ATOM 638 C CA . GLY A 1 88 ? 15.440 -9.552 11.620 1.00 45.28 88 GLY A CA 1
ATOM 639 C C . GLY A 1 88 ? 14.921 -8.267 12.246 1.00 45.28 88 GLY A C 1
ATOM 640 O O . GLY A 1 88 ? 15.007 -7.206 11.633 1.00 45.28 88 GLY A O 1
ATOM 641 N N . GLY A 1 89 ? 14.346 -8.373 13.443 1.00 47.53 89 GLY A N 1
ATOM 642 C CA . GLY A 1 89 ? 13.998 -7.207 14.240 1.00 47.53 89 GLY A CA 1
ATOM 643 C C . GLY A 1 89 ? 15.222 -6.317 14.435 1.00 47.53 89 GLY A C 1
ATOM 644 O O . GLY A 1 89 ? 16.335 -6.808 14.625 1.00 47.53 89 GLY A O 1
ATOM 645 N N . TYR A 1 90 ? 15.007 -5.005 14.416 1.00 54.16 90 TYR A N 1
ATOM 646 C CA . TYR A 1 90 ? 15.917 -4.101 15.100 1.00 54.16 90 TYR A CA 1
ATOM 647 C C . TYR A 1 90 ? 15.891 -4.509 16.574 1.00 54.16 90 TYR A C 1
ATOM 649 O O . TYR A 1 90 ? 14.911 -4.268 17.278 1.00 54.16 90 TYR A O 1
ATOM 657 N N . SER A 1 91 ? 16.922 -5.227 17.010 1.00 43.16 91 SER A N 1
ATOM 658 C CA . SER A 1 91 ? 17.193 -5.437 18.424 1.00 43.16 91 SER A CA 1
ATOM 659 C C . SER A 1 91 ? 17.476 -4.066 19.028 1.00 43.16 91 SER A C 1
ATOM 661 O O . SER A 1 91 ? 18.483 -3.447 18.682 1.00 43.16 91 SER A O 1
ATOM 663 N N . ASN A 1 92 ? 16.540 -3.592 19.848 1.00 47.31 92 ASN A N 1
ATOM 664 C CA . ASN A 1 92 ? 16.755 -2.477 20.763 1.00 47.31 92 ASN A CA 1
ATOM 665 C C . ASN A 1 92 ? 17.670 -2.923 21.908 1.00 47.31 92 ASN A C 1
ATOM 667 O O . ASN A 1 92 ? 17.492 -4.081 22.358 1.00 47.31 92 ASN A O 1
#

Mean predicted aligned error: 4.14 Å

Sequence (92 aa):
MRVAVDTDIGDDIDDALALALAALSPELELVAVTTVYGDVRTRAKLAARLLRALGREDVPVAAGTAKPLYGEAPERPPLYSSALEGGGGYSN

Radius of gyration: 13.45 Å; Cα contacts (8 Å, |Δi|>4): 150; chains: 1; bounding box: 33×21×42 Å

pLDDT: mean 93.45, std 12.65, range [43.16, 98.88]

Secondary structure (DSSP, 8-state):
-EEEEEE--SSSSHHHHHHHHHHH-TT-EEEEEEE-SS-HHHHHHHHHHHHHHTT-TTS-EEE---S-SSS---SSPPTTGGGGT-------

Nearest PDB structures (foldseek):
  5tsq-assembly1_A  TM=7.503E-01  e=1.680E-05  Leishmania braziliensis braziliensis
  6ba0-assembly1_D  TM=8.878E-01  e=2.635E-04  Gardnerella vaginalis 315-A
  6ba0-assembly1_B  TM=8.739E-01  e=3.425E-04  Gardnerella vaginalis 315-A
  8db9-assembly1_B  TM=8.764E-01  e=2.814E-04  Trichomonas vaginalis
  8db6-assembly1_A  TM=8.482E-01  e=2.635E-04  Trichomonas vaginalis